Protein AF-A0A671SIY0-F1 (afdb_monomer_lite)

Organism: NCBI:txid1608454

Foldseek 3Di:
DDDDDDDDPPDPPLCPDDAAQDDLVQLQVWDWDQDPVRDTWIWGFDDDDPDRDIDTHFKYKFKFWFDDQDPVNQDTDGDGPVDDDDPPIWIKIFIFTWPHRHPGTDGDTPDMDTPPVPRVVCNVPRD

Radius of gyration: 16.69 Å; chains: 1; bounding box: 48×25×56 Å

Structure (mmCIF, N/CA/C/O backbone):
data_AF-A0A671SIY0-F1
#
_entry.id   AF-A0A671SIY0-F1
#
loop_
_atom_site.group_PDB
_atom_site.id
_atom_site.type_symbol
_atom_site.label_atom_id
_atom_site.label_alt_id
_atom_site.label_comp_id
_atom_site.label_asym_id
_atom_site.label_entity_id
_atom_site.label_seq_id
_atom_site.pdbx_PDB_ins_code
_atom_site.Cartn_x
_atom_site.Cartn_y
_atom_site.Cartn_z
_atom_site.occupancy
_atom_site.B_iso_or_equiv
_atom_site.auth_seq_id
_atom_site.auth_comp_id
_atom_site.auth_asym_id
_atom_site.auth_atom_id
_atom_site.pdbx_PDB_model_num
ATOM 1 N N . ALA A 1 1 ? -28.013 -7.965 -36.836 1.00 38.31 1 ALA A N 1
ATOM 2 C CA . ALA A 1 1 ? -26.682 -8.587 -36.984 1.00 38.31 1 ALA A CA 1
ATOM 3 C C . ALA A 1 1 ? -25.939 -8.457 -35.660 1.00 38.31 1 ALA A C 1
ATOM 5 O O . ALA A 1 1 ? -26.238 -7.551 -34.896 1.00 38.31 1 ALA A O 1
ATOM 6 N N . GLN A 1 2 ? -25.110 -9.449 -35.366 1.00 35.53 2 GLN A N 1
ATOM 7 C CA . GLN A 1 2 ? -24.681 -9.911 -34.047 1.00 35.53 2 GLN A CA 1
ATOM 8 C C . GLN A 1 2 ? -23.796 -8.939 -33.251 1.00 35.53 2 GLN A C 1
ATOM 10 O O . GLN A 1 2 ? -22.985 -8.208 -33.808 1.00 35.53 2 GLN A O 1
ATOM 15 N N . SER A 1 3 ? -23.949 -9.021 -31.928 1.00 45.00 3 SER A N 1
ATOM 16 C CA . SER A 1 3 ? -22.977 -8.620 -30.909 1.00 45.00 3 SER A CA 1
ATOM 17 C C . SER A 1 3 ? -21.825 -9.636 -30.856 1.00 45.00 3 SER A C 1
ATOM 19 O O . SER A 1 3 ? -22.099 -10.831 -30.776 1.00 45.00 3 SER A O 1
ATOM 21 N N . MET A 1 4 ? -20.571 -9.167 -30.882 1.00 36.47 4 MET A N 1
ATOM 22 C CA . MET A 1 4 ? -19.339 -9.858 -30.448 1.00 36.47 4 MET A CA 1
ATOM 23 C C . MET A 1 4 ? -18.286 -8.769 -30.153 1.00 36.47 4 MET A C 1
ATOM 25 O O . MET A 1 4 ? -18.014 -7.941 -31.011 1.00 36.47 4 MET A O 1
ATOM 29 N N . MET A 1 5 ? -17.898 -8.551 -28.891 1.00 39.84 5 MET A N 1
ATOM 30 C CA . MET A 1 5 ? -16.808 -9.201 -28.130 1.00 39.84 5 MET A CA 1
ATOM 31 C C . MET A 1 5 ? -15.415 -8.586 -28.350 1.00 39.84 5 MET A C 1
ATOM 33 O O . MET A 1 5 ? -14.915 -8.527 -29.464 1.00 39.84 5 MET A O 1
ATOM 37 N N . GLY A 1 6 ? -14.774 -8.233 -27.226 1.00 33.16 6 GLY A N 1
ATOM 38 C CA . GLY A 1 6 ? -13.352 -7.886 -27.098 1.00 33.16 6 GLY A CA 1
ATOM 39 C C . GLY A 1 6 ? -13.163 -6.408 -26.754 1.00 33.16 6 GLY A C 1
ATOM 40 O O . GLY A 1 6 ? -13.224 -5.566 -27.630 1.00 33.16 6 GLY A O 1
ATOM 41 N N . SER A 1 7 ? -12.980 -6.006 -25.498 1.00 42.56 7 SER A N 1
ATOM 42 C CA . SER A 1 7 ? -11.810 -6.381 -24.705 1.00 42.56 7 SER A CA 1
ATOM 43 C C . SER A 1 7 ? -12.074 -6.309 -23.192 1.00 42.56 7 SER A C 1
ATOM 45 O O . SER A 1 7 ? -11.810 -5.306 -22.530 1.00 42.56 7 SER A O 1
ATOM 47 N N . SER A 1 8 ? -12.519 -7.418 -22.607 1.00 50.53 8 SER A N 1
ATOM 48 C CA . SER A 1 8 ? -11.987 -7.828 -21.303 1.00 50.53 8 SER A CA 1
ATOM 49 C C . SER A 1 8 ? -10.472 -8.073 -21.450 1.00 50.53 8 SER A C 1
ATOM 51 O O . SER A 1 8 ? -10.024 -8.360 -22.554 1.00 50.53 8 SER A O 1
ATOM 53 N N . PHE A 1 9 ? -9.697 -7.987 -20.361 1.00 38.53 9 PHE A N 1
ATOM 54 C CA . PHE A 1 9 ? -8.251 -8.307 -20.248 1.00 38.53 9 PHE A CA 1
ATOM 55 C C . PHE A 1 9 ? -7.217 -7.163 -20.242 1.00 38.53 9 PHE A C 1
ATOM 57 O O . PHE A 1 9 ? -6.033 -7.438 -20.420 1.00 38.53 9 PHE A O 1
ATOM 64 N N . LEU A 1 10 ? -7.566 -5.920 -19.899 1.00 42.00 10 LEU A N 1
ATOM 65 C CA . LEU A 1 10 ? -6.571 -5.032 -19.269 1.00 42.00 10 LEU A CA 1
ATOM 66 C C . LEU A 1 10 ? -6.511 -5.391 -17.769 1.00 42.00 10 LEU A C 1
ATOM 68 O O . LEU A 1 10 ? -7.402 -5.023 -17.020 1.00 42.00 10 LEU A O 1
ATOM 72 N N . SER A 1 11 ? -5.573 -6.136 -17.192 1.00 46.78 11 SER A N 1
ATOM 73 C CA . SER A 1 11 ? -4.439 -6.914 -17.676 1.00 46.78 11 SER A CA 1
ATOM 74 C C . SER A 1 11 ? -4.196 -7.968 -16.587 1.00 46.78 11 SER A C 1
ATOM 76 O O . SER A 1 11 ? -3.577 -7.669 -15.567 1.00 46.78 11 SER A O 1
ATOM 78 N N . ALA A 1 12 ? -4.712 -9.196 -16.754 1.00 45.69 12 ALA A N 1
ATOM 79 C CA . ALA A 1 12 ? -4.344 -10.332 -15.882 1.00 45.69 12 ALA A CA 1
ATOM 80 C C . ALA A 1 12 ? -2.813 -10.545 -15.861 1.00 45.69 12 ALA A C 1
ATOM 82 O O . ALA A 1 12 ? -2.239 -11.093 -14.928 1.00 45.69 12 ALA A O 1
ATOM 83 N N . ASP A 1 13 ? -2.158 -10.007 -16.885 1.00 50.84 13 ASP A N 1
ATOM 84 C CA . ASP A 1 13 ? -0.730 -9.954 -17.104 1.00 50.84 13 ASP A CA 1
ATOM 85 C C . ASP A 1 13 ? 0.047 -9.033 -16.145 1.00 50.84 13 ASP A C 1
ATOM 87 O O . ASP A 1 13 ? 1.234 -9.256 -15.916 1.00 50.84 13 ASP A O 1
ATOM 91 N N . ARG A 1 14 ? -0.601 -8.024 -15.540 1.00 54.78 14 ARG A N 1
ATOM 92 C CA . ARG A 1 14 ? 0.051 -7.200 -14.507 1.00 54.78 14 ARG A CA 1
ATOM 93 C C . ARG A 1 14 ? 0.202 -7.958 -13.191 1.00 54.78 14 ARG A C 1
ATOM 95 O O . ARG A 1 14 ? 1.115 -7.647 -12.449 1.00 54.78 14 ARG A O 1
ATOM 102 N N . ALA A 1 15 ? -0.611 -8.968 -12.890 1.00 57.25 15 ALA A N 1
ATOM 103 C CA . ALA A 1 15 ? -0.609 -9.650 -11.590 1.00 57.25 15 ALA A CA 1
ATOM 104 C C . ALA A 1 15 ? 0.352 -10.857 -11.497 1.00 57.25 15 ALA A C 1
ATOM 106 O O . ALA A 1 15 ? 0.064 -11.821 -10.794 1.00 57.25 15 ALA A O 1
ATOM 107 N N . ARG A 1 16 ? 1.468 -10.847 -12.239 1.00 65.12 16 ARG A N 1
ATOM 108 C CA . ARG A 1 16 ? 2.398 -11.993 -12.300 1.00 65.12 16 ARG A CA 1
ATOM 109 C C . ARG A 1 16 ? 3.397 -12.062 -11.145 1.00 65.12 16 ARG A C 1
ATOM 111 O O . ARG A 1 16 ? 3.909 -13.142 -10.867 1.00 65.12 16 ARG A O 1
ATOM 118 N N . SER A 1 17 ? 3.697 -10.943 -10.492 1.00 70.38 17 SER A N 1
ATOM 119 C CA . SER A 1 17 ? 4.592 -10.911 -9.335 1.00 70.38 17 SER A CA 1
ATOM 120 C C . SER A 1 17 ? 3.804 -11.105 -8.034 1.00 70.38 17 SER A C 1
ATOM 122 O O . SER A 1 17 ? 2.642 -10.692 -7.944 1.00 70.38 17 SER A O 1
ATOM 124 N N . PRO A 1 18 ? 4.400 -11.765 -7.023 1.00 83.69 18 PRO A N 1
ATOM 125 C CA . PRO A 1 18 ? 3.754 -11.922 -5.730 1.00 83.69 18 PRO A CA 1
ATOM 126 C C . PRO A 1 18 ? 3.479 -10.541 -5.116 1.00 83.69 18 PRO A C 1
ATOM 128 O O . PRO A 1 18 ? 4.270 -9.618 -5.325 1.00 83.69 18 PRO A O 1
ATOM 131 N N . PRO A 1 19 ? 2.387 -10.387 -4.349 1.00 89.12 19 PRO A N 1
ATOM 132 C CA . PRO A 1 19 ? 2.094 -9.133 -3.675 1.00 89.12 19 PRO A CA 1
ATOM 133 C C . PRO A 1 19 ? 3.242 -8.754 -2.735 1.00 89.12 19 PRO A C 1
ATOM 135 O O . PRO A 1 19 ? 3.644 -9.530 -1.866 1.00 89.12 19 PRO A O 1
ATOM 138 N N . VAL A 1 20 ? 3.775 -7.549 -2.921 1.00 91.12 20 VAL A N 1
ATOM 139 C CA . VAL A 1 20 ? 4.883 -7.022 -2.116 1.00 91.12 20 VAL A CA 1
ATOM 140 C C . VAL A 1 20 ? 4.329 -6.118 -1.023 1.00 91.12 20 VAL A C 1
ATOM 142 O O . VAL A 1 20 ? 3.530 -5.232 -1.317 1.00 91.12 20 VAL A O 1
ATOM 145 N N . LYS A 1 21 ? 4.751 -6.316 0.231 1.00 92.06 21 LYS A N 1
ATOM 146 C CA . LYS A 1 21 ? 4.434 -5.385 1.325 1.00 92.06 21 LYS A CA 1
ATOM 147 C C . LYS A 1 21 ? 5.114 -4.042 1.076 1.00 92.06 21 LYS A C 1
ATOM 149 O O . LYS A 1 21 ? 6.324 -4.009 0.849 1.00 92.06 21 LYS A O 1
ATOM 154 N N . VAL A 1 22 ? 4.346 -2.961 1.123 1.00 91.00 22 VAL A N 1
ATOM 155 C CA . VAL A 1 22 ? 4.841 -1.603 0.875 1.00 91.00 22 VAL A CA 1
ATOM 156 C C . VAL A 1 22 ? 4.173 -0.587 1.797 1.00 91.00 22 VAL A C 1
ATOM 158 O O . VAL A 1 22 ? 3.049 -0.788 2.261 1.00 91.00 22 VAL A O 1
ATOM 161 N N . LEU A 1 23 ? 4.861 0.533 2.005 1.00 91.00 23 LEU A N 1
ATOM 162 C CA . LEU A 1 23 ? 4.296 1.776 2.524 1.00 91.00 23 LEU A CA 1
ATOM 163 C C . LEU A 1 23 ? 3.899 2.712 1.374 1.00 91.00 23 LEU A C 1
ATOM 165 O O . LEU A 1 23 ? 4.446 2.651 0.269 1.00 91.00 23 LEU A O 1
ATOM 169 N N . SER A 1 24 ? 2.981 3.633 1.649 1.00 90.06 24 SER A N 1
ATOM 170 C CA . SER A 1 24 ? 2.545 4.681 0.724 1.00 90.06 24 SER A CA 1
ATOM 171 C C . SER A 1 24 ? 3.703 5.583 0.286 1.00 90.06 24 SER A C 1
ATOM 173 O O . SER A 1 24 ? 3.739 6.016 -0.865 1.00 90.06 24 SER A O 1
ATOM 175 N N . SER A 1 25 ? 4.689 5.815 1.160 1.00 88.62 25 SER A N 1
ATOM 176 C CA . SER A 1 25 ? 5.915 6.558 0.837 1.00 88.62 25 SER A CA 1
ATOM 177 C C . SER A 1 25 ? 6.741 5.874 -0.251 1.00 88.62 25 SER A C 1
ATOM 179 O O . SER A 1 25 ? 7.133 6.532 -1.209 1.00 88.62 25 SER A O 1
ATOM 181 N N . GLN A 1 26 ? 6.922 4.551 -0.176 1.00 89.81 26 GLN A N 1
ATOM 182 C CA . GLN A 1 26 ? 7.659 3.794 -1.195 1.00 89.81 26 GLN A CA 1
ATOM 183 C C . GLN A 1 26 ? 6.988 3.873 -2.569 1.00 89.81 26 GLN A C 1
ATOM 185 O O . GLN A 1 26 ? 7.680 3.889 -3.584 1.00 89.81 26 GLN A O 1
ATOM 190 N N . LEU A 1 27 ? 5.652 3.924 -2.611 1.00 90.31 27 LEU A N 1
ATOM 191 C CA . LEU A 1 27 ? 4.912 4.112 -3.859 1.00 90.31 27 LEU A CA 1
ATOM 192 C C . LEU A 1 27 ? 5.087 5.537 -4.403 1.00 90.31 27 LEU A C 1
ATOM 194 O O . LEU A 1 27 ? 5.371 5.692 -5.590 1.00 90.31 27 LEU A O 1
ATOM 198 N N . ARG A 1 28 ? 5.002 6.561 -3.540 1.00 90.19 28 ARG A N 1
ATOM 199 C CA . ARG A 1 28 ? 5.229 7.968 -3.921 1.00 90.19 28 ARG A CA 1
ATOM 200 C C . ARG A 1 28 ? 6.628 8.219 -4.475 1.00 90.19 28 ARG A C 1
ATOM 202 O O . ARG A 1 28 ? 6.775 8.950 -5.449 1.00 90.19 28 ARG A O 1
ATOM 209 N N . GLU A 1 29 ? 7.637 7.607 -3.866 1.00 89.12 29 GLU A N 1
ATOM 210 C CA . GLU A 1 29 ? 9.045 7.708 -4.276 1.00 89.12 29 GLU A CA 1
ATOM 211 C C . GLU A 1 29 ? 9.402 6.766 -5.439 1.00 89.12 29 GLU A C 1
ATOM 213 O O . GLU A 1 29 ? 10.477 6.879 -6.038 1.00 89.12 29 GLU A O 1
ATOM 218 N N . GLY A 1 30 ? 8.505 5.831 -5.761 1.00 88.25 30 GLY A N 1
ATOM 219 C CA . GLY A 1 30 ? 8.657 4.884 -6.852 1.00 88.25 30 GLY A CA 1
ATOM 220 C C . GLY A 1 30 ?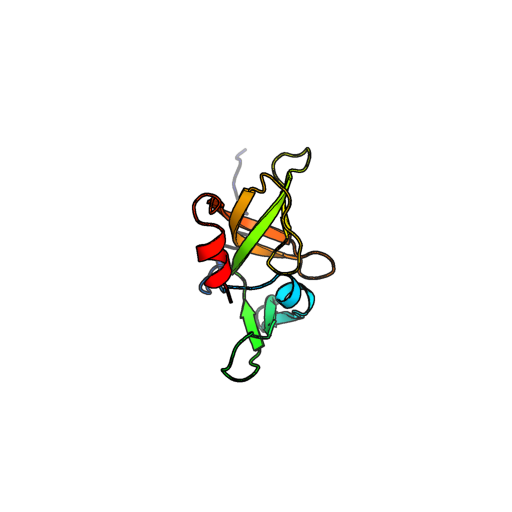 8.687 5.556 -8.223 1.00 88.25 30 GLY A C 1
ATOM 221 O O . GLY A 1 30 ? 8.224 6.682 -8.420 1.00 88.25 30 GLY A O 1
ATOM 222 N N . ARG A 1 31 ? 9.237 4.837 -9.200 1.00 88.94 31 ARG A N 1
ATOM 223 C CA . ARG A 1 31 ? 9.349 5.285 -10.590 1.00 88.94 31 ARG A CA 1
ATOM 224 C C . ARG A 1 31 ? 8.564 4.363 -11.504 1.00 88.94 31 ARG A C 1
ATOM 226 O O . ARG A 1 31 ? 8.584 3.149 -11.326 1.00 88.94 31 ARG A O 1
ATOM 233 N N . GLU A 1 32 ? 7.919 4.937 -12.506 1.00 87.31 32 GLU A N 1
ATOM 234 C CA . GLU A 1 32 ? 7.353 4.176 -13.612 1.00 87.31 32 GLU A CA 1
ATOM 235 C C . GLU A 1 32 ? 8.419 4.007 -14.701 1.00 87.31 32 GLU A C 1
ATOM 237 O O . GLU A 1 32 ? 9.046 4.972 -15.144 1.00 87.31 32 GLU A O 1
ATOM 242 N N . CYS A 1 33 ? 8.662 2.766 -15.107 1.00 82.88 33 CYS A N 1
ATOM 243 C CA . CYS A 1 33 ? 9.572 2.411 -16.186 1.00 82.88 33 CYS A CA 1
ATOM 244 C C . CYS A 1 33 ? 8.800 1.680 -17.284 1.00 82.88 33 CYS A C 1
ATOM 246 O O . CYS A 1 33 ? 7.843 0.953 -17.022 1.00 82.88 33 CYS A O 1
ATOM 248 N N . GLN A 1 34 ? 9.220 1.858 -18.533 1.00 80.75 34 GLN A N 1
ATOM 249 C CA . GLN A 1 34 ? 8.691 1.075 -19.642 1.00 80.75 34 GLN A CA 1
ATOM 250 C C . GLN A 1 34 ? 9.581 -0.144 -19.858 1.00 80.75 34 GLN A C 1
ATOM 252 O O . GLN A 1 34 ? 10.791 -0.025 -20.043 1.00 80.75 34 GLN A O 1
ATOM 257 N N . THR A 1 35 ? 8.977 -1.326 -19.844 1.00 74.00 35 THR A N 1
ATOM 258 C CA . THR A 1 35 ? 9.665 -2.554 -20.254 1.00 74.00 35 THR A CA 1
ATOM 259 C C . THR A 1 35 ? 9.921 -2.542 -21.763 1.00 74.00 35 THR A C 1
ATOM 261 O O . THR A 1 35 ? 9.236 -1.846 -22.513 1.00 74.00 35 THR A O 1
ATOM 264 N N . ALA A 1 36 ? 10.825 -3.403 -22.243 1.00 74.62 36 ALA A N 1
ATOM 265 C CA . ALA A 1 36 ? 11.062 -3.605 -23.680 1.00 74.62 36 ALA A CA 1
ATOM 266 C C . ALA A 1 36 ? 9.790 -3.995 -24.471 1.00 74.62 36 ALA A C 1
ATOM 268 O O . ALA A 1 36 ? 9.743 -3.850 -25.687 1.00 74.62 36 ALA A O 1
ATOM 269 N N . SER A 1 37 ? 8.749 -4.467 -23.775 1.00 76.31 37 SER A N 1
ATOM 270 C CA . SER A 1 37 ? 7.438 -4.805 -24.343 1.00 76.31 37 SER A CA 1
ATOM 271 C C . SER A 1 37 ? 6.449 -3.629 -24.411 1.00 76.31 37 SER A C 1
ATOM 273 O O . SER A 1 37 ? 5.294 -3.828 -24.781 1.00 76.31 37 SER A O 1
ATOM 275 N N . GLY A 1 38 ? 6.856 -2.420 -24.003 1.00 73.31 38 GLY A N 1
ATOM 276 C CA . GLY A 1 38 ? 5.993 -1.235 -23.924 1.00 73.31 38 GLY A CA 1
ATOM 277 C C . GLY A 1 38 ? 5.023 -1.236 -22.736 1.00 73.31 38 GLY A C 1
ATOM 278 O O . GLY A 1 38 ? 4.199 -0.333 -22.604 1.00 73.31 38 GLY A O 1
ATOM 279 N N . ARG A 1 39 ? 5.097 -2.236 -21.849 1.00 74.06 39 ARG A N 1
ATOM 280 C CA . ARG A 1 39 ? 4.290 -2.276 -20.622 1.00 74.06 39 ARG A CA 1
ATOM 281 C C . ARG A 1 39 ? 4.930 -1.422 -19.538 1.00 74.06 39 ARG A C 1
ATOM 283 O O . ARG A 1 39 ? 6.130 -1.558 -19.299 1.00 74.06 39 ARG A O 1
ATOM 290 N N . ALA A 1 40 ? 4.109 -0.614 -18.873 1.00 74.88 40 ALA A N 1
ATOM 291 C CA . ALA A 1 40 ? 4.486 0.101 -17.663 1.00 74.88 40 ALA A CA 1
ATOM 292 C C . ALA A 1 40 ? 4.744 -0.870 -16.503 1.00 74.88 40 ALA A C 1
ATOM 294 O O . ALA A 1 40 ? 3.928 -1.755 -16.225 1.00 74.88 40 ALA A O 1
ATOM 295 N N . GLU A 1 41 ? 5.871 -0.672 -15.835 1.00 84.94 41 GLU A N 1
ATOM 296 C CA . GLU A 1 41 ? 6.340 -1.399 -14.664 1.00 84.94 41 GLU A CA 1
ATOM 297 C C . GLU A 1 41 ? 6.683 -0.384 -13.571 1.00 84.94 41 GLU A C 1
ATOM 299 O O . GLU A 1 41 ? 7.365 0.607 -13.830 1.00 84.94 41 GLU A O 1
ATOM 304 N N . TYR A 1 42 ? 6.193 -0.607 -12.352 1.00 88.38 42 TYR A N 1
ATOM 305 C CA . TYR A 1 42 ? 6.496 0.271 -11.225 1.00 88.38 42 TYR A CA 1
ATOM 306 C C . TYR A 1 42 ? 7.693 -0.270 -10.468 1.00 88.38 42 TYR A C 1
ATOM 308 O O . TYR A 1 42 ? 7.743 -1.453 -10.147 1.00 88.38 42 TYR A O 1
ATOM 316 N N . VAL A 1 43 ? 8.647 0.595 -10.155 1.00 90.81 43 VAL A N 1
ATOM 317 C CA . VAL A 1 43 ? 9.870 0.234 -9.448 1.00 90.81 43 VAL A CA 1
ATOM 318 C C . VAL A 1 43 ? 9.941 1.022 -8.150 1.00 90.81 43 VAL A C 1
ATOM 320 O O . VAL A 1 43 ? 9.899 2.250 -8.162 1.00 90.81 43 VAL A O 1
ATOM 323 N N . ILE A 1 44 ? 10.069 0.314 -7.030 1.00 91.06 44 ILE A N 1
ATOM 324 C CA . ILE A 1 44 ? 10.193 0.904 -5.692 1.00 91.06 44 ILE A CA 1
ATOM 325 C C . ILE A 1 44 ? 11.538 0.554 -5.062 1.00 91.06 44 ILE A C 1
ATOM 327 O O . ILE A 1 44 ? 12.155 -0.454 -5.413 1.00 91.06 44 ILE A O 1
ATOM 331 N N . MET A 1 45 ? 11.966 1.344 -4.081 1.00 87.94 45 MET A N 1
ATOM 332 C CA . MET A 1 45 ? 13.068 0.959 -3.201 1.00 87.94 45 MET A CA 1
ATOM 333 C C . MET A 1 45 ? 12.566 -0.002 -2.125 1.00 87.94 45 MET A C 1
ATOM 335 O O . MET A 1 45 ? 11.564 0.268 -1.458 1.00 87.94 45 MET A O 1
ATOM 339 N N . ARG A 1 46 ? 13.258 -1.129 -1.937 1.00 82.62 46 ARG A N 1
ATOM 340 C CA . ARG A 1 46 ? 12.983 -2.040 -0.821 1.00 82.62 46 ARG A CA 1
ATOM 341 C C . ARG A 1 46 ? 13.433 -1.401 0.499 1.00 82.62 46 ARG A C 1
ATOM 343 O O . ARG A 1 46 ? 14.568 -0.948 0.606 1.00 82.62 46 ARG A O 1
ATOM 350 N N . LEU A 1 47 ? 12.561 -1.426 1.506 1.00 78.06 47 LEU A N 1
ATOM 351 C CA . LEU A 1 47 ? 12.921 -1.118 2.892 1.00 78.06 47 LEU A CA 1
ATOM 352 C C . LEU A 1 47 ? 13.446 -2.389 3.582 1.00 78.06 47 LEU A C 1
ATOM 354 O O . LEU A 1 47 ? 12.892 -3.470 3.379 1.00 78.06 47 LEU A O 1
ATOM 358 N N . GLY A 1 48 ? 14.518 -2.268 4.371 1.00 72.81 48 GLY A N 1
ATOM 359 C CA . GLY A 1 48 ? 15.058 -3.352 5.200 1.00 72.81 48 GLY A CA 1
ATOM 360 C C . GLY A 1 48 ? 16.593 -3.485 5.183 1.00 72.81 48 GLY A C 1
ATOM 361 O O . GLY A 1 48 ? 17.268 -2.738 4.478 1.00 72.81 48 GLY A O 1
ATOM 362 N N . PRO A 1 49 ? 17.158 -4.437 5.957 1.00 63.31 49 PRO A N 1
ATOM 363 C CA . PRO A 1 49 ? 18.609 -4.589 6.154 1.00 63.31 49 PRO A CA 1
ATOM 364 C C . PRO A 1 49 ? 19.370 -5.130 4.936 1.00 63.31 49 PRO A C 1
ATOM 366 O O . PRO A 1 49 ? 20.585 -4.977 4.843 1.00 63.31 49 PRO A O 1
ATOM 369 N N . ALA A 1 50 ? 18.673 -5.806 4.022 1.00 60.41 50 ALA A N 1
ATOM 370 C CA . ALA A 1 50 ? 19.258 -6.260 2.769 1.00 60.41 50 ALA A CA 1
ATOM 371 C C . ALA A 1 50 ? 19.351 -5.061 1.817 1.00 60.41 50 ALA A C 1
ATOM 373 O O . ALA A 1 50 ? 18.339 -4.399 1.616 1.00 60.41 50 ALA A O 1
ATOM 374 N N . GLU A 1 51 ? 20.552 -4.815 1.279 1.00 60.06 51 GLU A N 1
ATOM 375 C CA . GLU A 1 51 ? 20.931 -3.772 0.308 1.00 60.06 51 GLU A CA 1
ATOM 376 C C . GLU A 1 51 ? 19.759 -3.059 -0.388 1.00 60.06 51 GLU A C 1
ATOM 378 O O . GLU A 1 51 ? 18.877 -3.716 -0.947 1.00 60.06 51 GLU A O 1
ATOM 383 N N . GLN A 1 52 ? 19.805 -1.719 -0.427 1.00 65.81 52 GLN A N 1
ATOM 384 C CA . GLN A 1 52 ? 18.863 -0.861 -1.158 1.00 65.81 52 GLN A CA 1
ATOM 385 C C . GLN A 1 52 ? 18.787 -1.268 -2.636 1.00 65.81 52 GLN A C 1
ATOM 387 O O . GLN A 1 52 ? 19.541 -0.795 -3.486 1.00 65.81 52 GLN A O 1
ATOM 392 N N . ARG A 1 53 ? 17.876 -2.189 -2.939 1.00 79.38 53 ARG A N 1
ATOM 393 C CA . ARG A 1 53 ? 17.640 -2.717 -4.277 1.00 79.38 53 ARG A CA 1
ATOM 394 C C . ARG A 1 53 ? 16.288 -2.228 -4.767 1.00 79.38 53 ARG A C 1
ATOM 396 O O . ARG A 1 53 ? 15.283 -2.300 -4.054 1.00 79.38 53 ARG A O 1
ATOM 403 N N . CYS A 1 54 ? 16.287 -1.769 -6.011 1.00 86.88 54 CYS A N 1
ATOM 404 C CA . CYS A 1 54 ? 15.079 -1.500 -6.771 1.00 86.88 54 CYS A CA 1
ATOM 405 C C . CYS A 1 54 ? 14.306 -2.806 -6.993 1.00 86.88 54 CYS A C 1
ATOM 407 O O . CYS A 1 54 ? 14.895 -3.829 -7.349 1.00 86.88 54 CYS A O 1
ATOM 409 N N . LEU A 1 55 ? 12.990 -2.771 -6.804 1.00 88.62 55 LEU A N 1
ATOM 410 C CA . LEU A 1 55 ? 12.101 -3.907 -7.006 1.00 88.62 55 LEU A CA 1
ATOM 411 C C . LEU A 1 55 ? 10.958 -3.514 -7.935 1.00 88.62 55 LEU A C 1
ATOM 413 O O . LEU A 1 55 ? 10.207 -2.588 -7.633 1.00 88.62 55 LEU A O 1
ATOM 417 N N . ALA A 1 56 ? 10.819 -4.252 -9.035 1.00 88.94 56 ALA A N 1
ATOM 418 C CA . ALA A 1 56 ? 9.654 -4.169 -9.898 1.00 88.94 56 ALA A CA 1
ATOM 419 C C . ALA A 1 56 ? 8.426 -4.762 -9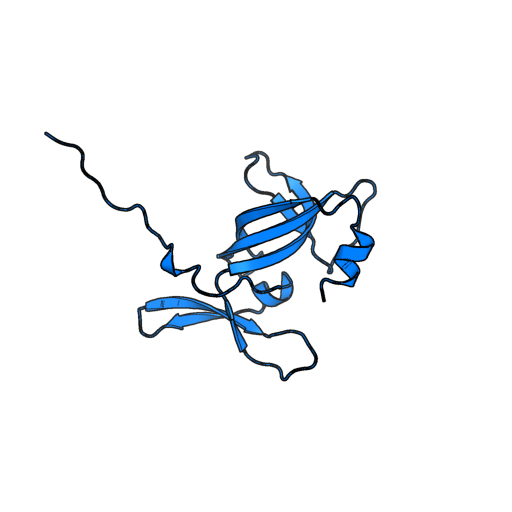.192 1.00 88.94 56 ALA A C 1
ATOM 421 O O . ALA A 1 56 ? 8.456 -5.897 -8.706 1.00 88.94 56 ALA A O 1
ATOM 422 N N . VAL A 1 57 ? 7.348 -3.990 -9.135 1.00 88.75 57 VAL A N 1
ATOM 423 C CA . VAL A 1 57 ? 6.099 -4.327 -8.458 1.00 88.75 57 VAL A CA 1
ATOM 424 C C . VAL A 1 57 ? 4.901 -3.975 -9.329 1.00 88.75 57 VAL A C 1
ATOM 426 O O . VAL A 1 57 ? 4.917 -3.062 -10.152 1.00 88.75 57 VAL A O 1
ATOM 429 N N . SER A 1 58 ? 3.826 -4.720 -9.130 1.00 86.56 58 SER A N 1
ATOM 430 C CA . SER A 1 58 ? 2.562 -4.512 -9.839 1.00 86.56 58 SER A CA 1
ATOM 431 C C . SER A 1 58 ? 1.361 -4.832 -8.958 1.00 86.56 58 SER A C 1
ATOM 433 O O . SER A 1 58 ? 0.327 -4.169 -9.058 1.00 86.56 58 SER A O 1
ATOM 435 N N . VAL A 1 59 ? 1.523 -5.807 -8.060 1.00 90.81 59 VAL A N 1
ATOM 436 C CA . VAL A 1 59 ? 0.608 -6.115 -6.965 1.00 90.81 59 VAL A CA 1
ATOM 437 C C . VAL A 1 59 ? 1.295 -5.793 -5.648 1.00 90.81 59 VAL A C 1
ATOM 439 O O . VAL A 1 59 ? 2.453 -6.153 -5.432 1.00 90.81 59 VAL A O 1
ATOM 442 N N . VAL A 1 60 ? 0.569 -5.130 -4.757 1.00 92.69 60 VAL A N 1
ATOM 443 C CA . VAL A 1 60 ? 1.084 -4.711 -3.456 1.00 92.69 60 VAL A CA 1
ATOM 444 C C . VAL A 1 60 ? 0.159 -5.128 -2.328 1.00 92.69 60 VAL A C 1
ATOM 446 O O . VAL A 1 60 ? -1.045 -5.301 -2.522 1.00 92.69 60 VAL A O 1
ATOM 449 N N . TRP A 1 61 ? 0.746 -5.267 -1.148 1.00 93.31 61 TRP A N 1
ATOM 450 C CA . TRP A 1 61 ? 0.063 -5.328 0.129 1.00 93.31 61 TRP A CA 1
ATOM 451 C C . TRP A 1 61 ? 0.336 -4.036 0.887 1.00 93.31 61 TRP A C 1
ATOM 453 O O . TRP A 1 61 ? 1.489 -3.653 1.068 1.00 93.31 61 TRP A O 1
ATOM 463 N N . MET A 1 62 ? -0.733 -3.391 1.337 1.00 92.69 62 MET A N 1
ATOM 464 C CA . MET A 1 62 ? -0.707 -2.215 2.197 1.00 92.69 62 MET A CA 1
ATOM 465 C C . MET A 1 62 ? -1.519 -2.486 3.456 1.00 92.69 62 MET A C 1
ATOM 467 O O . MET A 1 62 ? -2.502 -3.227 3.419 1.00 92.69 62 MET A O 1
ATOM 471 N N . GLN A 1 63 ? -1.116 -1.877 4.562 1.00 91.62 63 GLN A N 1
ATOM 472 C CA . GLN A 1 63 ? -1.860 -1.892 5.812 1.00 91.62 63 GLN A CA 1
ATOM 473 C C . GLN A 1 63 ? -2.051 -0.456 6.284 1.00 91.62 63 GLN A C 1
ATOM 475 O O . GLN A 1 63 ? -1.131 0.354 6.186 1.00 91.62 63 GLN A O 1
ATOM 480 N N . GLY A 1 64 ? -3.233 -0.149 6.807 1.00 90.75 64 GLY A N 1
ATOM 481 C CA . GLY A 1 64 ? -3.513 1.176 7.335 1.00 90.75 64 GLY A CA 1
ATOM 482 C C . GLY A 1 64 ? -4.828 1.270 8.088 1.00 90.75 64 GLY A C 1
ATOM 483 O O . GLY A 1 64 ? -5.574 0.303 8.224 1.00 90.75 64 GLY A O 1
ATOM 484 N N . THR A 1 65 ? -5.095 2.468 8.579 1.00 90.44 65 THR A N 1
ATOM 485 C CA . THR A 1 65 ? -6.348 2.878 9.193 1.00 90.44 65 THR A CA 1
ATOM 486 C C . THR A 1 65 ? -7.235 3.540 8.144 1.00 90.44 65 THR A C 1
ATOM 488 O O . THR A 1 65 ? -6.771 4.414 7.416 1.00 90.44 65 THR A O 1
ATOM 491 N N . VAL A 1 66 ? -8.509 3.158 8.077 1.00 90.69 66 VAL A N 1
ATOM 492 C CA . VAL A 1 66 ? -9.499 3.848 7.240 1.00 90.69 66 VAL A CA 1
ATOM 493 C C . VAL A 1 66 ? -9.756 5.243 7.811 1.00 90.69 66 VAL A C 1
ATOM 495 O O . VAL A 1 66 ? -10.147 5.370 8.971 1.00 90.69 66 VAL A O 1
ATOM 498 N N . LEU A 1 67 ? -9.532 6.274 6.997 1.00 89.25 67 LEU A N 1
ATOM 499 C CA . LEU A 1 67 ? -9.839 7.666 7.330 1.00 89.25 67 LEU A CA 1
ATOM 500 C C . LEU A 1 67 ? -11.223 8.070 6.836 1.00 89.25 67 LEU A C 1
ATOM 502 O O . LEU A 1 67 ? -11.990 8.691 7.565 1.00 89.25 67 LEU A O 1
ATOM 506 N N . GLU A 1 68 ? -11.526 7.716 5.591 1.00 89.69 68 GLU A N 1
ATOM 507 C CA . GLU A 1 68 ? -12.738 8.146 4.910 1.00 89.69 68 GLU A CA 1
ATOM 508 C C . GLU A 1 68 ? -13.184 7.078 3.916 1.00 89.69 68 GLU A C 1
ATOM 510 O O . GLU A 1 68 ? -12.366 6.451 3.238 1.00 89.69 68 GLU A O 1
ATOM 515 N N . VAL A 1 69 ? -14.497 6.896 3.816 1.00 90.44 69 VAL A N 1
ATOM 516 C CA . VAL A 1 69 ? -15.138 6.203 2.700 1.00 90.44 69 VAL A CA 1
ATOM 517 C C . VAL A 1 69 ? -15.808 7.283 1.868 1.00 90.44 69 VAL A C 1
ATOM 519 O O . VAL A 1 69 ? -16.678 7.989 2.380 1.00 90.44 69 VAL A O 1
ATOM 522 N N . GLN A 1 70 ? -15.390 7.435 0.612 1.00 90.31 70 GLN A N 1
ATOM 523 C CA . GLN A 1 70 ? -15.961 8.455 -0.262 1.00 90.31 70 GLN A CA 1
ATOM 524 C C . GLN A 1 70 ? -17.448 8.180 -0.531 1.00 90.31 70 GLN A C 1
ATOM 526 O O . GLN A 1 70 ? -17.940 7.059 -0.377 1.00 90.31 70 GLN A O 1
ATOM 531 N N . ALA A 1 71 ? -18.173 9.213 -0.967 1.00 89.31 71 ALA A N 1
ATOM 532 C CA . ALA A 1 71 ? -19.611 9.138 -1.242 1.00 89.31 71 ALA A CA 1
ATOM 533 C C . ALA A 1 71 ? -19.983 8.131 -2.348 1.00 89.31 71 ALA A C 1
ATOM 535 O O . ALA A 1 71 ? -21.128 7.692 -2.422 1.00 89.31 71 ALA A O 1
ATOM 536 N N . ASP A 1 72 ? -19.026 7.754 -3.201 1.00 90.38 72 ASP A N 1
ATOM 537 C CA . ASP A 1 72 ? -19.200 6.709 -4.214 1.00 90.38 72 ASP A CA 1
ATOM 538 C C . ASP A 1 72 ? -19.249 5.286 -3.621 1.00 90.38 72 ASP A C 1
ATOM 540 O O . ASP A 1 72 ? -19.555 4.335 -4.340 1.00 90.38 72 ASP A O 1
ATOM 544 N N . HIS A 1 73 ? -18.941 5.137 -2.326 1.00 84.12 73 HIS A N 1
ATOM 545 C CA . HIS A 1 73 ? -18.818 3.874 -1.592 1.00 84.12 73 HIS A CA 1
ATOM 546 C C . HIS A 1 73 ? -17.861 2.854 -2.223 1.00 84.12 73 HIS A C 1
ATOM 548 O O . HIS A 1 73 ? -17.898 1.669 -1.891 1.00 84.12 73 HIS A O 1
ATOM 554 N N . ASN A 1 74 ? -16.991 3.310 -3.118 1.00 87.88 74 ASN A N 1
ATOM 555 C CA . ASN A 1 74 ? -16.081 2.472 -3.886 1.00 87.88 74 ASN A CA 1
ATOM 556 C C . ASN A 1 74 ? -14.619 2.893 -3.689 1.00 87.88 74 ASN A C 1
ATOM 558 O O . ASN A 1 74 ? -13.708 2.128 -4.011 1.00 87.88 74 ASN A O 1
ATOM 562 N N . THR A 1 75 ? -14.400 4.076 -3.109 1.00 89.56 75 THR A N 1
ATOM 563 C CA . THR A 1 75 ? -13.080 4.600 -2.777 1.00 89.56 75 THR A CA 1
ATOM 564 C C . THR A 1 75 ? -12.929 4.771 -1.268 1.00 89.56 75 THR A C 1
ATOM 566 O O . THR A 1 75 ? -13.783 5.348 -0.594 1.00 89.56 75 THR A O 1
ATOM 569 N N . VAL A 1 76 ? -11.817 4.272 -0.726 1.00 91.38 76 VAL A N 1
ATOM 570 C CA . VAL A 1 76 ? -11.479 4.366 0.699 1.00 91.38 76 VAL A CA 1
ATOM 571 C C . VAL A 1 76 ? -10.109 5.011 0.839 1.00 91.38 76 VAL A C 1
ATOM 573 O O . VA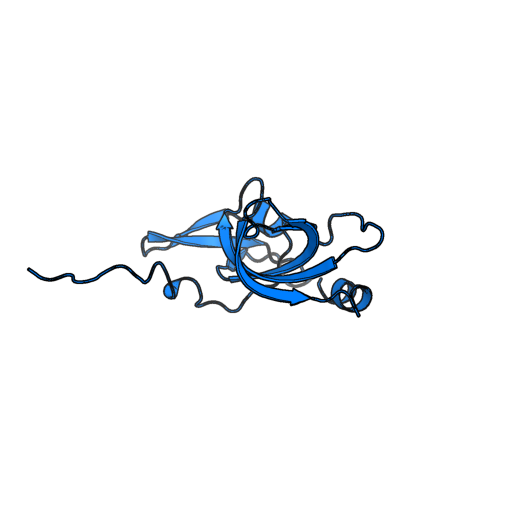L A 1 76 ? -9.142 4.549 0.231 1.00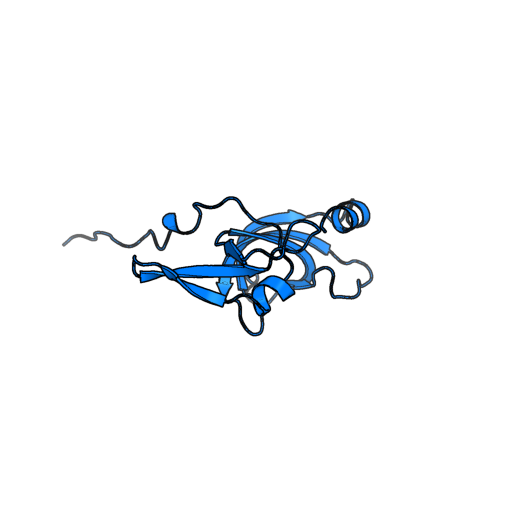 91.38 76 VAL A O 1
ATOM 576 N N . LEU A 1 77 ? -10.020 6.057 1.658 1.00 90.81 77 LEU A N 1
ATOM 577 C CA . LEU A 1 77 ? -8.753 6.669 2.037 1.00 90.81 77 LEU A CA 1
ATOM 578 C C . LEU A 1 77 ? -8.188 5.935 3.249 1.00 90.81 77 LEU A C 1
ATOM 580 O O . LEU A 1 77 ? -8.858 5.794 4.276 1.00 90.81 77 LEU A O 1
ATOM 584 N N . ILE A 1 78 ? -6.950 5.464 3.120 1.00 91.50 78 ILE A N 1
ATOM 585 C CA . ILE A 1 78 ? -6.231 4.765 4.184 1.00 91.50 78 ILE A CA 1
ATOM 586 C C . ILE A 1 78 ? -4.966 5.526 4.569 1.00 91.50 78 ILE A C 1
ATOM 588 O O . ILE A 1 78 ? -4.245 6.037 3.714 1.00 91.50 78 ILE A O 1
ATOM 592 N N . LEU A 1 79 ? -4.683 5.555 5.866 1.00 89.19 79 LEU A N 1
ATOM 593 C CA . LEU A 1 79 ? -3.456 6.086 6.444 1.00 89.19 79 LEU A CA 1
ATOM 594 C C . LEU A 1 79 ? -2.615 4.922 6.952 1.00 89.19 79 LEU A C 1
ATOM 596 O O . LEU A 1 79 ? -3.055 4.185 7.833 1.00 89.19 79 LEU A O 1
ATOM 600 N N . ASP A 1 80 ? -1.430 4.722 6.385 1.00 86.12 80 ASP A N 1
ATOM 601 C CA . ASP A 1 80 ? -0.512 3.678 6.841 1.00 86.12 80 ASP A CA 1
ATOM 602 C C . ASP A 1 80 ? 0.231 4.107 8.125 1.00 86.12 80 ASP A C 1
ATOM 604 O O . ASP A 1 80 ? -0.221 4.957 8.897 1.00 86.12 80 ASP A O 1
ATOM 608 N N . GLU A 1 81 ? 1.369 3.482 8.413 1.00 76.12 81 GLU A N 1
ATOM 609 C CA . GLU A 1 81 ? 2.150 3.721 9.631 1.00 76.12 81 GLU A CA 1
ATOM 610 C C . GLU A 1 81 ? 2.686 5.154 9.768 1.00 76.12 81 GLU A C 1
ATOM 612 O O . GLU A 1 81 ? 3.174 5.512 10.839 1.00 76.12 81 GLU A O 1
ATOM 617 N N . THR A 1 82 ? 2.551 6.003 8.743 1.00 62.03 82 THR A N 1
ATOM 618 C CA . THR A 1 82 ? 2.998 7.399 8.796 1.00 62.03 82 THR A CA 1
ATOM 619 C C . THR A 1 82 ? 2.035 8.347 9.525 1.00 62.03 82 THR A C 1
ATOM 621 O O . THR A 1 82 ? 2.234 9.559 9.457 1.00 62.03 82 THR A O 1
ATOM 624 N N . GLY A 1 83 ? 0.989 7.856 10.207 1.00 55.53 83 GLY A N 1
ATOM 625 C CA . GLY A 1 83 ? -0.043 8.721 10.791 1.00 55.53 83 GLY A CA 1
ATOM 626 C C . GLY A 1 83 ? -0.683 8.283 12.117 1.00 55.53 83 GLY A C 1
ATOM 627 O O . GLY A 1 83 ? -0.576 7.138 12.563 1.00 55.53 83 GLY A O 1
ATOM 628 N N . VAL A 1 84 ? -1.338 9.252 12.772 1.00 53.53 84 VAL A N 1
ATOM 629 C CA . VAL A 1 84 ? -1.928 9.133 14.118 1.00 53.53 84 VAL A CA 1
ATOM 630 C C . VAL A 1 84 ? -3.294 8.441 14.065 1.00 53.53 84 VAL A C 1
ATOM 632 O O . VAL A 1 84 ? -4.107 8.705 13.186 1.00 53.53 84 VAL A O 1
ATOM 635 N N . VAL A 1 85 ? -3.545 7.560 15.035 1.00 61.59 85 VAL A N 1
ATOM 636 C CA . VAL A 1 85 ? -4.782 6.777 15.172 1.00 61.59 85 VAL A CA 1
ATOM 637 C C . VAL A 1 85 ? -5.818 7.553 15.991 1.00 61.59 85 VAL A C 1
ATOM 639 O O . VAL A 1 85 ? -5.502 8.046 17.073 1.00 61.59 85 VAL A O 1
ATOM 642 N N . GLY A 1 86 ? -7.053 7.641 15.492 1.00 59.16 86 GLY A N 1
ATOM 643 C CA . GLY A 1 86 ? -8.209 8.158 16.234 1.00 59.16 86 GLY A CA 1
ATOM 644 C C . GLY A 1 86 ? -8.912 7.090 17.085 1.00 59.16 86 GLY A C 1
ATOM 645 O O . GLY A 1 86 ? -8.674 5.893 16.938 1.00 59.16 86 GLY A O 1
ATOM 646 N N . ILE A 1 87 ? -9.814 7.513 17.975 1.00 63.88 87 ILE A N 1
ATOM 647 C CA . ILE A 1 87 ? -10.676 6.608 18.758 1.00 63.88 87 ILE A CA 1
ATOM 648 C C . ILE A 1 87 ? -11.672 5.929 17.796 1.00 63.88 87 ILE A C 1
ATOM 650 O O . ILE A 1 87 ? -12.269 6.611 16.969 1.00 63.88 87 ILE A O 1
ATOM 654 N N . ASN A 1 88 ? -11.861 4.607 17.904 1.00 71.44 88 ASN A N 1
ATOM 655 C CA . ASN A 1 88 ? -12.712 3.778 17.021 1.00 71.44 88 ASN A CA 1
ATOM 656 C C . ASN A 1 88 ? -12.242 3.662 15.555 1.00 71.44 88 ASN A C 1
ATOM 658 O O . ASN A 1 88 ? -13.049 3.534 14.638 1.00 71.44 88 ASN A O 1
ATOM 662 N N . SER A 1 89 ? -10.931 3.681 15.322 1.00 80.25 89 SER A N 1
ATOM 663 C CA . SER A 1 89 ? -10.344 3.453 13.998 1.00 80.25 89 SER A CA 1
ATOM 664 C C . SER A 1 89 ? -10.556 2.024 13.477 1.00 80.25 89 SER A C 1
ATOM 666 O O . SER A 1 89 ? -10.282 1.066 14.204 1.00 80.25 89 SER A O 1
ATOM 668 N N . VAL A 1 90 ? -10.902 1.876 12.195 1.00 86.31 90 VAL A N 1
ATOM 669 C CA . VAL A 1 90 ? -10.924 0.577 11.498 1.00 86.31 90 VAL A CA 1
ATOM 670 C C . VAL A 1 90 ? -9.564 0.332 10.848 1.00 86.31 90 VAL A C 1
ATOM 672 O O . VAL A 1 90 ? -9.111 1.135 10.031 1.00 86.31 90 VAL A O 1
ATOM 675 N N . ASN A 1 91 ? -8.899 -0.763 11.213 1.00 88.88 91 ASN A N 1
ATOM 676 C CA . ASN A 1 91 ? -7.598 -1.143 10.659 1.00 88.88 91 ASN A CA 1
ATOM 677 C C . ASN A 1 91 ? -7.775 -2.222 9.602 1.00 88.88 91 ASN A C 1
ATOM 679 O O . ASN A 1 91 ? -8.499 -3.186 9.816 1.00 88.88 91 ASN A O 1
ATOM 683 N N . VAL A 1 92 ? -7.100 -2.075 8.467 1.00 91.88 92 VAL A N 1
ATOM 684 C CA . VAL A 1 92 ? -7.323 -2.917 7.294 1.00 91.88 92 VAL A CA 1
ATOM 685 C C . VAL A 1 92 ? -6.018 -3.299 6.617 1.00 91.88 92 VAL A C 1
ATOM 687 O O . VAL A 1 92 ? -5.041 -2.549 6.632 1.00 91.88 92 VAL A O 1
ATOM 690 N N . MET A 1 93 ? -6.028 -4.462 5.972 1.00 93.50 93 MET A N 1
ATOM 691 C CA . MET A 1 93 ? -5.036 -4.858 4.978 1.00 93.50 93 MET A CA 1
ATOM 692 C C . MET A 1 93 ? -5.670 -4.818 3.594 1.00 93.50 93 MET A C 1
ATOM 694 O O . MET A 1 93 ? -6.755 -5.364 3.395 1.00 93.50 93 MET A O 1
ATOM 698 N N . VAL A 1 94 ? -4.971 -4.233 2.627 1.00 93.88 94 VAL A N 1
ATOM 699 C CA . VAL A 1 94 ? -5.400 -4.146 1.233 1.00 93.88 94 VAL A CA 1
ATOM 700 C C . VAL A 1 94 ? -4.350 -4.793 0.341 1.00 93.88 94 VAL A C 1
ATOM 702 O O . VAL A 1 94 ? -3.189 -4.395 0.319 1.00 93.88 94 VAL A O 1
ATOM 705 N N . MET A 1 95 ? -4.773 -5.787 -0.431 1.00 94.31 95 MET A N 1
ATOM 706 C CA . MET A 1 95 ? -4.065 -6.254 -1.614 1.00 94.31 95 MET A C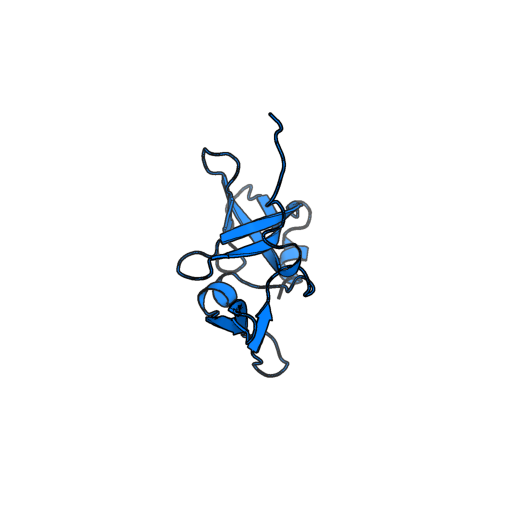A 1
ATOM 707 C C . MET A 1 95 ? -4.616 -5.519 -2.824 1.00 94.31 95 MET A C 1
ATOM 709 O O . MET A 1 95 ? -5.825 -5.558 -3.051 1.00 94.31 95 MET A O 1
ATOM 713 N N . GLY A 1 96 ? -3.758 -4.890 -3.621 1.00 93.06 96 GLY A N 1
ATOM 714 C CA . GLY A 1 96 ? -4.207 -4.088 -4.754 1.00 93.06 96 GLY A CA 1
ATOM 715 C C . GLY A 1 96 ? -3.232 -4.057 -5.919 1.00 93.06 96 GLY A C 1
ATOM 716 O O . GLY A 1 96 ? -2.046 -4.346 -5.771 1.00 93.06 96 GLY A O 1
ATOM 717 N N . VAL A 1 97 ? -3.757 -3.707 -7.093 1.00 91.56 97 VAL A N 1
ATOM 718 C CA . VAL A 1 97 ? -2.963 -3.417 -8.294 1.00 91.56 97 VAL A CA 1
ATOM 719 C C . VAL A 1 97 ? -2.752 -1.913 -8.385 1.00 91.56 97 VAL A C 1
ATOM 721 O O . VAL A 1 97 ? -3.731 -1.164 -8.348 1.00 91.56 97 VAL A O 1
ATOM 724 N N . ILE A 1 98 ? -1.503 -1.484 -8.554 1.00 89.69 98 ILE A N 1
ATOM 725 C CA . ILE A 1 98 ? -1.144 -0.062 -8.661 1.00 89.69 98 ILE A CA 1
ATOM 726 C C . ILE A 1 98 ? -1.820 0.553 -9.899 1.00 89.69 98 ILE A C 1
ATOM 728 O O . ILE A 1 98 ? -1.688 0.022 -11.007 1.00 89.69 98 ILE A O 1
ATOM 732 N N . GLN A 1 99 ? -2.568 1.643 -9.697 1.00 88.50 99 GLN A N 1
ATOM 733 C CA . GLN A 1 99 ? -3.188 2.457 -10.755 1.00 88.50 99 GLN A CA 1
ATOM 734 C C . GLN A 1 99 ? -2.439 3.779 -10.951 1.00 88.50 99 GLN A C 1
ATOM 736 O O . GLN A 1 99 ? -2.181 4.174 -12.083 1.00 88.50 99 GLN A O 1
ATOM 741 N N . SER A 1 100 ? -2.060 4.434 -9.852 1.00 87.25 100 SER A N 1
ATOM 742 C CA . SER A 1 100 ? -1.210 5.627 -9.831 1.00 87.25 100 SER A CA 1
ATOM 743 C C . SER A 1 100 ? -0.272 5.567 -8.628 1.00 87.25 100 SER A C 1
ATOM 745 O O . SER A 1 100 ? -0.582 4.927 -7.622 1.00 87.25 100 SER A O 1
ATOM 747 N N . HIS A 1 101 ? 0.883 6.224 -8.734 1.00 82.56 101 HIS A N 1
ATOM 748 C CA . HIS A 1 101 ? 1.905 6.201 -7.684 1.00 82.56 101 HIS A CA 1
ATOM 749 C C . HIS A 1 101 ? 2.313 7.597 -7.180 1.00 82.56 101 HIS A C 1
ATOM 751 O O . HIS A 1 101 ? 2.745 7.714 -6.041 1.00 82.56 101 HIS A O 1
ATOM 757 N N . SER A 1 102 ? 2.157 8.658 -7.984 1.00 75.50 102 SER A N 1
ATOM 758 C CA . SER A 1 102 ? 2.588 10.023 -7.639 1.00 75.50 102 SER A CA 1
ATOM 759 C C . SER A 1 102 ? 1.473 10.859 -6.989 1.00 75.50 102 SER A C 1
ATOM 761 O O . SER A 1 102 ? 0.297 10.651 -7.280 1.00 75.50 102 SER A O 1
ATOM 763 N N . ALA A 1 103 ? 1.862 11.812 -6.130 1.00 80.06 103 ALA A N 1
ATOM 764 C CA . ALA A 1 103 ? 1.028 12.573 -5.186 1.00 80.06 103 ALA A CA 1
ATOM 765 C C . ALA A 1 103 ? 0.323 11.691 -4.140 1.00 80.06 103 ALA A C 1
ATOM 767 O O . ALA A 1 103 ? 0.789 11.602 -3.004 1.00 80.06 103 ALA A O 1
ATOM 768 N N . GLU A 1 104 ? -0.734 10.988 -4.538 1.00 84.50 104 GLU A N 1
ATOM 769 C CA . GLU A 1 104 ? -1.479 10.044 -3.705 1.00 84.50 104 GLU A CA 1
ATOM 770 C C . GLU A 1 104 ? -1.577 8.695 -4.436 1.00 84.50 104 GLU A C 1
ATOM 772 O O . GLU A 1 104 ? -2.185 8.616 -5.510 1.00 84.50 104 GLU A O 1
ATOM 777 N N . PRO A 1 105 ? -0.951 7.623 -3.910 1.00 89.81 105 PRO A N 1
ATOM 778 C CA . PRO A 1 105 ? -1.016 6.314 -4.544 1.00 89.81 105 PRO A CA 1
ATOM 779 C C . PRO A 1 105 ? -2.454 5.784 -4.588 1.00 89.81 105 PRO A C 1
ATOM 781 O O . PRO A 1 105 ? -3.091 5.647 -3.545 1.00 89.81 105 PRO A O 1
ATOM 784 N N . MET A 1 106 ? -2.943 5.414 -5.775 1.00 91.31 106 MET A N 1
ATOM 785 C CA . MET A 1 106 ? -4.221 4.713 -5.924 1.00 91.31 106 MET A CA 1
ATOM 786 C C . MET A 1 106 ? -4.014 3.249 -6.274 1.00 91.31 106 MET A C 1
ATOM 788 O O . MET A 1 106 ? -3.276 2.889 -7.200 1.00 91.31 106 MET A O 1
ATOM 792 N N . LEU A 1 107 ? -4.756 2.401 -5.567 1.00 92.00 107 LEU A N 1
ATOM 793 C CA . LEU A 1 107 ? -4.816 0.972 -5.807 1.00 92.00 107 LEU A CA 1
ATOM 794 C C . LEU A 1 107 ? -6.219 0.572 -6.238 1.00 92.00 107 LEU A C 1
ATOM 796 O O . LEU A 1 107 ? -7.208 0.934 -5.608 1.00 92.00 107 LEU A O 1
ATOM 800 N N . ARG A 1 108 ? -6.298 -0.294 -7.246 1.00 93.00 108 ARG A N 1
ATOM 801 C CA . ARG A 1 108 ? -7.504 -1.089 -7.458 1.00 93.00 108 ARG A CA 1
ATOM 802 C C . ARG A 1 108 ? -7.452 -2.276 -6.506 1.00 93.00 108 ARG A C 1
ATOM 804 O O . ARG A 1 108 ? -6.607 -3.160 -6.686 1.00 93.00 108 ARG A O 1
ATOM 811 N N . ALA A 1 109 ? -8.334 -2.295 -5.512 1.00 92.44 109 ALA A N 1
ATOM 812 C CA . ALA A 1 109 ? -8.393 -3.373 -4.534 1.00 92.44 109 ALA A CA 1
ATOM 813 C C . ALA A 1 109 ? -8.694 -4.725 -5.207 1.00 92.44 109 ALA A C 1
ATOM 815 O O . ALA A 1 109 ? -9.575 -4.849 -6.057 1.00 92.44 109 ALA A O 1
ATOM 816 N N . VAL A 1 110 ? -7.931 -5.743 -4.820 1.00 92.81 110 VAL A N 1
ATOM 817 C CA . VAL A 1 110 ? -8.161 -7.158 -5.145 1.00 92.81 110 VAL A CA 1
ATOM 818 C C . VAL A 1 110 ? -8.735 -7.878 -3.931 1.00 92.81 110 VAL A C 1
ATOM 820 O O . VAL A 1 110 ? -9.638 -8.699 -4.065 1.00 92.81 110 VAL A O 1
ATOM 823 N N . LYS A 1 111 ? -8.211 -7.571 -2.742 1.00 92.88 111 LYS A N 1
ATOM 824 C CA . LYS A 1 111 ? -8.696 -8.106 -1.471 1.00 92.88 111 LYS A CA 1
ATOM 825 C C . LYS A 1 111 ? -8.528 -7.060 -0.382 1.00 92.88 111 LYS A C 1
ATOM 827 O O . LYS A 1 111 ? -7.496 -6.398 -0.328 1.00 92.88 111 LYS A O 1
ATOM 832 N N . MET A 1 112 ? -9.512 -6.969 0.500 1.00 93.38 112 MET A N 1
ATOM 833 C CA . MET A 1 112 ? -9.473 -6.147 1.703 1.00 93.38 112 MET A CA 1
ATOM 834 C C . MET A 1 112 ? -9.861 -7.017 2.898 1.00 93.38 112 MET A C 1
ATOM 836 O O . MET A 1 112 ? -10.738 -7.872 2.771 1.00 93.38 112 MET A O 1
ATOM 840 N N . ALA A 1 113 ? -9.173 -6.855 4.022 1.00 93.00 113 ALA A N 1
ATOM 841 C CA . ALA A 1 113 ? -9.433 -7.601 5.248 1.00 93.00 113 ALA A CA 1
ATOM 842 C C . ALA A 1 113 ? -9.386 -6.668 6.456 1.00 93.00 113 ALA A C 1
ATOM 844 O O . ALA A 1 113 ? -8.513 -5.804 6.526 1.00 93.00 113 ALA A O 1
ATOM 845 N N . ASP A 1 114 ? -10.307 -6.870 7.394 1.00 92.31 114 ASP A N 1
ATOM 846 C CA . ASP A 1 114 ? -10.305 -6.197 8.689 1.00 92.31 114 ASP A CA 1
ATOM 847 C C . ASP A 1 114 ? -9.223 -6.801 9.599 1.00 92.31 114 ASP A C 1
ATOM 849 O O . ASP A 1 114 ? -9.053 -8.019 9.665 1.00 92.31 114 ASP A O 1
ATOM 853 N N . LEU A 1 115 ? -8.476 -5.931 10.271 1.00 89.31 115 LEU A N 1
ATOM 854 C CA . LEU A 1 115 ? -7.420 -6.244 11.232 1.00 89.31 115 LEU A CA 1
ATOM 855 C C . LEU A 1 115 ? -7.697 -5.637 12.616 1.00 89.31 115 LEU A C 1
ATOM 857 O O . LEU A 1 115 ? -6.829 -5.687 13.489 1.00 89.31 115 LEU A O 1
ATOM 861 N N . SER A 1 116 ? -8.866 -5.026 12.821 1.00 85.94 116 SER A N 1
ATOM 862 C CA . SER A 1 116 ? -9.159 -4.184 13.985 1.00 85.94 116 SER A CA 1
ATOM 863 C C . SER A 1 116 ? -9.056 -4.932 15.316 1.00 85.94 116 SER A C 1
ATOM 865 O O . SER A 1 116 ? -8.532 -4.372 16.276 1.00 85.94 116 SER A O 1
ATOM 867 N N . GLU A 1 117 ? -9.450 -6.208 15.362 1.00 85.56 117 GLU A N 1
ATOM 868 C CA . GLU A 1 117 ? -9.383 -7.046 16.570 1.00 85.56 117 GLU A CA 1
ATOM 869 C C . GLU A 1 117 ? -7.953 -7.186 17.127 1.00 85.56 117 GLU A C 1
ATOM 871 O O . GLU A 1 117 ? -7.751 -7.167 18.337 1.00 85.56 117 GLU A O 1
ATOM 876 N N . ASN A 1 118 ? -6.941 -7.256 16.252 1.00 83.44 118 ASN A N 1
ATOM 877 C CA . ASN A 1 118 ? -5.536 -7.467 16.622 1.00 83.44 118 ASN A CA 1
ATOM 878 C C . ASN A 1 118 ? -4.603 -6.394 16.034 1.00 83.44 118 ASN A C 1
ATOM 880 O O . ASN A 1 118 ? -3.431 -6.655 15.738 1.00 83.44 118 ASN A O 1
ATOM 884 N N . ALA A 1 119 ? -5.109 -5.168 15.870 1.00 79.75 119 ALA A N 1
ATOM 885 C CA . ALA A 1 119 ? -4.442 -4.098 15.125 1.00 79.75 119 ALA A CA 1
ATOM 886 C C . ALA A 1 119 ? -3.004 -3.818 15.600 1.00 79.75 119 ALA A C 1
ATOM 888 O O . ALA A 1 119 ? -2.105 -3.611 14.785 1.00 79.75 119 ALA A O 1
ATOM 889 N N . LEU A 1 120 ? -2.758 -3.870 16.915 1.00 78.81 120 LEU A N 1
ATOM 890 C CA . LEU A 1 120 ? -1.428 -3.650 17.497 1.00 78.81 120 LEU A CA 1
ATOM 891 C C . LEU A 1 120 ? -0.409 -4.717 17.074 1.00 78.81 120 LEU A C 1
ATOM 893 O O . LEU A 1 120 ? 0.749 -4.388 16.820 1.00 78.81 120 LEU A O 1
ATOM 897 N N . ILE A 1 121 ? -0.826 -5.983 16.996 1.00 83.62 121 ILE A N 1
ATOM 898 C CA . ILE A 1 121 ? 0.037 -7.099 16.585 1.00 83.62 121 ILE A CA 1
ATOM 899 C C . ILE A 1 121 ? 0.316 -7.002 15.086 1.00 83.62 121 ILE A C 1
ATOM 901 O O . ILE A 1 121 ? 1.462 -7.131 14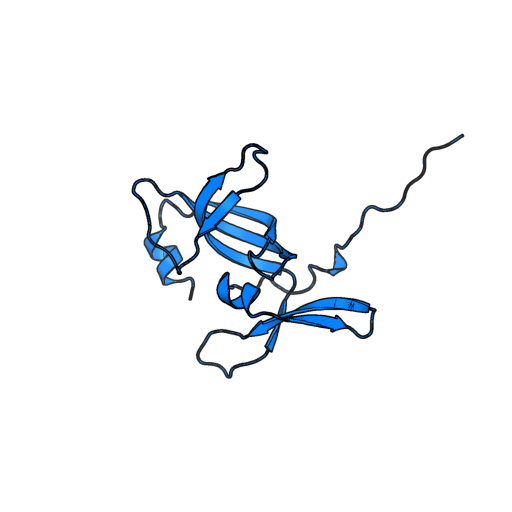.661 1.00 83.62 121 ILE A O 1
ATOM 905 N N . HIS A 1 122 ? -0.717 -6.729 14.285 1.00 80.94 122 HIS A N 1
ATOM 906 C CA . HIS A 1 122 ? -0.567 -6.601 12.839 1.00 80.94 122 HIS A CA 1
ATOM 907 C C . HIS A 1 122 ? 0.327 -5.424 12.447 1.00 80.94 122 HIS A C 1
ATOM 909 O O . HIS A 1 122 ? 1.174 -5.583 11.576 1.00 80.94 122 HIS A O 1
ATOM 915 N N . ARG A 1 123 ? 0.206 -4.273 13.123 1.00 78.56 123 ARG A N 1
ATOM 916 C CA . ARG A 1 123 ? 1.094 -3.116 12.919 1.00 78.56 123 ARG A CA 1
ATOM 917 C C . ARG A 1 123 ? 2.546 -3.440 13.269 1.00 78.56 123 ARG A C 1
ATOM 919 O O . ARG A 1 123 ? 3.430 -3.206 12.464 1.00 78.56 123 ARG A O 1
ATOM 926 N N . LYS A 1 124 ? 2.808 -4.065 14.423 1.00 80.31 124 LYS A N 1
ATOM 927 C CA . LYS A 1 124 ? 4.184 -4.429 14.821 1.00 80.31 124 LYS A CA 1
ATOM 928 C C . LYS A 1 124 ? 4.890 -5.390 13.856 1.00 80.31 124 LYS A C 1
ATOM 930 O O . LYS A 1 124 ? 6.110 -5.397 13.828 1.00 80.31 124 LYS A O 1
ATOM 935 N N . ASN A 1 125 ? 4.142 -6.203 13.111 1.00 81.75 125 ASN A N 1
ATOM 936 C CA . ASN A 1 125 ? 4.683 -7.216 12.197 1.00 81.75 125 ASN A CA 1
ATOM 937 C C . ASN A 1 125 ? 4.668 -6.776 10.718 1.00 81.75 125 ASN A C 1
ATOM 939 O O . ASN A 1 125 ? 4.845 -7.607 9.814 1.00 81.75 125 ASN A O 1
ATOM 943 N N . TRP A 1 126 ? 4.353 -5.507 10.447 1.00 77.88 126 TRP A N 1
ATOM 944 C CA . TRP A 1 126 ? 4.213 -5.005 9.086 1.00 77.88 126 TRP A CA 1
ATOM 945 C C . TRP A 1 126 ? 5.559 -4.649 8.444 1.00 77.88 126 TRP A C 1
ATOM 947 O O . TRP A 1 126 ? 5.771 -5.016 7.282 1.00 77.88 126 TRP A O 1
ATOM 957 N N . THR A 1 127 ? 6.444 -3.999 9.207 1.00 64.44 127 THR A N 1
ATOM 958 C CA . THR A 1 127 ? 7.769 -3.498 8.803 1.00 64.44 127 THR A CA 1
ATOM 959 C C . THR A 1 127 ? 8.926 -4.401 9.218 1.00 64.44 127 THR A C 1
ATOM 961 O O . THR A 1 127 ? 8.843 -5.060 10.278 1.00 64.44 127 THR A O 1
#

Sequence (127 aa):
AQSMMGSSFLSADRARSPPVKVLSSQLREGRECQTASGRAEYVIMRLGPAEQRCLAVSVVWMQGTVLEVQADHNTVLILDETGVVGINSVNVMVMGVIQSHSAEPMLRAVKMADLSENALIHRKNWT

pLDDT: mean 79.14, std 16.03, range [33.16, 94.31]

InterPro domains:
  IPR012340 Nucleic acid-binding, OB-fold [G3DSA:2.40.50.140] (14-127)
  IPR032245 RecQ-mediated genome instability protein 2 [PF16100] (18-126)
  IPR032245 RecQ-mediated genome instability protein 2 [PTHR33962] (15-126)

Secondary structure (DSSP, 8-state):
---------S-GGGGGSPPEE--HHHHHH-EEEE-TTS-EEEEEEPPSSS---EEEESEEEEEEEEEEE-TTSS-EEEE-TTSPPPTTPPEEEEEEEEEE-SSS-EEEEEEEEE-GGGHHHHHHTT-